Protein AF-A0A921RMW2-F1 (afdb_monomer)

Radius of gyration: 21.27 Å; Cα contacts (8 Å, |Δi|>4): 171; chains: 1; bounding box: 62×27×81 Å

Organism: Sorghum bicolor (NCBI:txid4558)

Structure (mmCIF, N/CA/C/O backbone):
data_AF-A0A921RMW2-F1
#
_entry.id   AF-A0A921RMW2-F1
#
loop_
_atom_site.group_PDB
_atom_site.id
_atom_site.type_symbol
_atom_site.label_atom_id
_atom_site.label_alt_id
_atom_site.label_comp_id
_atom_site.label_asym_id
_atom_site.label_entity_id
_atom_site.label_seq_id
_atom_site.pdbx_PDB_ins_code
_atom_site.Cartn_x
_atom_site.Cartn_y
_atom_site.Cartn_z
_atom_site.occupancy
_atom_site.B_iso_or_equiv
_atom_site.auth_seq_id
_atom_site.auth_comp_id
_atom_site.auth_asym_id
_atom_site.auth_atom_id
_atom_site.pdbx_PDB_model_num
ATOM 1 N N . MET A 1 1 ? 20.177 5.643 -51.109 1.00 47.56 1 MET A N 1
ATOM 2 C CA . MET A 1 1 ? 20.238 4.367 -50.363 1.00 47.56 1 MET A CA 1
ATOM 3 C C . MET A 1 1 ? 20.282 4.726 -48.881 1.00 47.56 1 MET A C 1
ATOM 5 O O . MET A 1 1 ? 21.332 5.117 -48.392 1.00 47.56 1 MET A O 1
ATOM 9 N N . PHE A 1 2 ? 19.130 4.760 -48.209 1.00 43.88 2 PHE A N 1
ATOM 10 C CA . PHE A 1 2 ? 19.040 5.148 -46.797 1.00 43.88 2 PHE A CA 1
ATOM 11 C C . PHE A 1 2 ? 19.211 3.893 -45.937 1.00 43.88 2 PHE A C 1
ATOM 13 O O . PHE A 1 2 ? 18.476 2.925 -46.115 1.00 43.88 2 PHE A O 1
ATOM 20 N N . ARG A 1 3 ? 20.224 3.872 -45.062 1.00 36.22 3 ARG A N 1
ATOM 21 C CA . ARG A 1 3 ? 20.433 2.781 -44.100 1.00 36.22 3 ARG A CA 1
ATOM 22 C C . ARG A 1 3 ? 19.372 2.913 -43.013 1.00 36.22 3 ARG A C 1
ATOM 24 O O . ARG A 1 3 ? 19.399 3.875 -42.253 1.00 36.22 3 ARG A O 1
ATOM 31 N N . SER A 1 4 ? 18.457 1.952 -42.958 1.00 40.62 4 SER A N 1
ATOM 32 C CA . SER A 1 4 ? 17.549 1.774 -41.830 1.00 40.62 4 SER A CA 1
ATOM 33 C C . SER A 1 4 ? 18.372 1.502 -40.576 1.00 40.62 4 SER A C 1
ATOM 35 O O . SER A 1 4 ? 19.001 0.452 -40.443 1.00 40.62 4 SER A O 1
ATOM 37 N N . ILE A 1 5 ? 18.400 2.481 -39.678 1.00 46.62 5 ILE A N 1
ATOM 38 C CA . ILE A 1 5 ? 18.863 2.305 -38.308 1.00 46.62 5 ILE A CA 1
ATOM 39 C C . ILE A 1 5 ? 17.733 1.573 -37.590 1.00 46.62 5 ILE A C 1
ATOM 41 O O . ILE A 1 5 ? 16.671 2.136 -37.343 1.00 46.62 5 ILE A O 1
ATOM 45 N N . VAL A 1 6 ? 17.943 0.287 -37.333 1.00 52.75 6 VAL A N 1
ATOM 46 C CA . VAL A 1 6 ? 17.120 -0.482 -36.401 1.00 52.75 6 VAL A CA 1
ATOM 47 C C . VAL A 1 6 ? 17.470 0.020 -34.997 1.00 52.75 6 VAL A C 1
ATOM 49 O O . VAL A 1 6 ? 18.651 -0.036 -34.639 1.00 52.75 6 VAL A O 1
ATOM 52 N N . PRO A 1 7 ? 16.518 0.532 -34.199 1.00 43.47 7 PRO A N 1
ATOM 53 C CA . PRO A 1 7 ? 16.785 0.784 -32.795 1.00 43.47 7 PRO A CA 1
ATOM 54 C C . PRO A 1 7 ? 17.009 -0.572 -32.117 1.00 43.47 7 PRO A C 1
ATOM 56 O O . PRO A 1 7 ? 16.185 -1.482 -32.211 1.00 43.47 7 PRO A O 1
ATOM 59 N N . SER A 1 8 ? 18.171 -0.726 -31.486 1.00 41.56 8 SER A N 1
ATOM 60 C CA . SER A 1 8 ? 18.485 -1.885 -30.659 1.00 41.56 8 SER A CA 1
ATOM 61 C C . SER A 1 8 ? 17.641 -1.788 -29.389 1.00 41.56 8 SER A C 1
ATOM 63 O O . SER A 1 8 ? 18.023 -1.113 -28.436 1.00 41.56 8 SER A O 1
ATOM 65 N N . ALA A 1 9 ? 16.467 -2.419 -29.411 1.00 47.19 9 ALA A N 1
ATOM 66 C CA . ALA A 1 9 ? 15.573 -2.552 -28.268 1.00 47.19 9 ALA A CA 1
ATOM 67 C C . ALA A 1 9 ? 16.198 -3.510 -27.245 1.00 47.19 9 ALA A C 1
ATOM 69 O O . ALA A 1 9 ? 15.974 -4.718 -27.260 1.00 47.19 9 ALA A O 1
ATOM 70 N N . SER A 1 10 ? 17.038 -2.967 -26.375 1.00 48.91 10 SER A N 1
ATOM 71 C CA . SER A 1 10 ? 17.530 -3.670 -25.187 1.00 48.91 10 SER A CA 1
ATOM 72 C C . SER A 1 10 ? 17.472 -2.795 -23.931 1.00 48.91 10 SER A C 1
ATOM 74 O O . SER A 1 10 ? 18.108 -3.113 -22.933 1.00 48.91 10 SER A O 1
ATOM 76 N N . GLY A 1 11 ? 16.684 -1.710 -23.955 1.00 47.97 11 GLY A N 1
ATOM 77 C CA . GLY A 1 11 ? 16.519 -0.800 -22.815 1.00 47.97 11 GLY A CA 1
ATOM 78 C C . GLY A 1 11 ? 15.095 -0.303 -22.543 1.00 47.97 11 GLY A C 1
ATOM 79 O O . GLY A 1 11 ? 14.913 0.420 -21.570 1.00 47.97 11 GLY A O 1
ATOM 80 N N . ASP A 1 12 ? 14.105 -0.676 -23.359 1.00 51.34 12 ASP A N 1
ATOM 81 C CA . ASP A 1 12 ? 12.728 -0.156 -23.284 1.00 51.34 12 ASP A CA 1
ATOM 82 C C . ASP A 1 12 ? 11.805 -0.941 -22.334 1.00 51.34 12 ASP A C 1
ATOM 84 O O . ASP A 1 12 ? 10.694 -0.506 -22.048 1.00 51.34 12 ASP A O 1
ATOM 88 N N . SER A 1 13 ? 12.226 -2.110 -21.840 1.00 54.06 13 SER A N 1
ATOM 89 C CA . SER A 1 13 ? 11.330 -2.998 -21.083 1.00 54.06 13 SER A CA 1
ATOM 90 C C . SER A 1 13 ? 11.076 -2.534 -19.647 1.00 54.06 13 SER A C 1
ATOM 92 O O . SER A 1 13 ? 9.983 -2.739 -19.129 1.00 54.06 13 SER A O 1
ATOM 94 N N . GLU A 1 14 ? 12.070 -1.949 -18.979 1.00 53.69 14 GLU A N 1
ATOM 95 C CA . GLU A 1 14 ? 12.023 -1.702 -17.528 1.00 53.69 14 GLU A CA 1
ATOM 96 C C . GLU A 1 14 ? 11.267 -0.406 -17.180 1.00 53.69 14 GLU A C 1
ATOM 98 O O . GLU A 1 14 ? 10.484 -0.373 -16.234 1.00 53.69 14 GLU A O 1
ATOM 103 N N . THR A 1 15 ? 11.411 0.651 -17.985 1.00 54.56 15 THR A N 1
ATOM 104 C CA . THR A 1 15 ? 10.621 1.889 -17.845 1.00 54.56 15 THR A CA 1
ATOM 105 C C . THR A 1 15 ? 9.180 1.697 -18.314 1.00 54.56 15 THR A C 1
ATOM 107 O O . THR A 1 15 ? 8.247 2.170 -17.659 1.00 54.56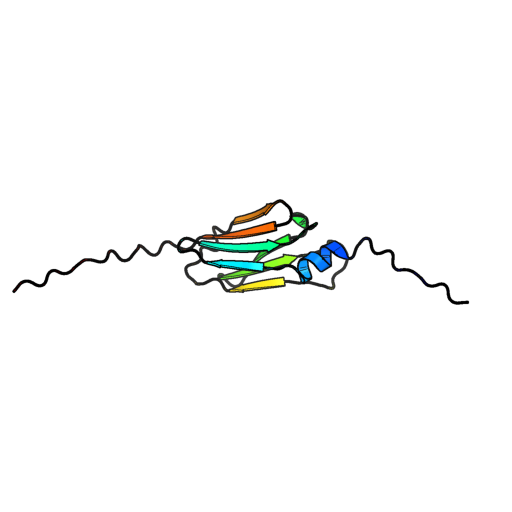 15 THR A O 1
ATOM 110 N N . ALA A 1 16 ? 8.970 0.926 -19.388 1.00 59.25 16 ALA A N 1
ATOM 111 C CA . ALA A 1 16 ? 7.632 0.531 -19.819 1.00 59.25 16 ALA A CA 1
ATOM 112 C C . ALA A 1 16 ? 6.917 -0.333 -18.771 1.00 59.25 16 ALA A C 1
ATOM 114 O O . ALA A 1 16 ? 5.694 -0.232 -18.654 1.00 59.25 16 ALA A O 1
ATOM 115 N N . ALA A 1 17 ? 7.653 -1.138 -17.992 1.00 61.06 17 ALA A N 1
ATOM 116 C CA . ALA A 1 17 ? 7.080 -1.934 -16.909 1.00 61.06 17 ALA A CA 1
ATOM 117 C C . ALA A 1 17 ? 6.447 -1.052 -15.824 1.00 61.06 17 ALA A C 1
ATOM 119 O O . ALA A 1 17 ? 5.379 -1.395 -15.331 1.00 61.06 17 ALA A O 1
ATOM 120 N N . PHE A 1 18 ? 7.035 0.109 -15.503 1.00 66.69 18 PHE A N 1
ATOM 121 C CA . PHE A 1 18 ? 6.455 1.038 -14.525 1.00 66.69 18 PHE A CA 1
ATOM 122 C C . PHE A 1 18 ? 5.272 1.838 -15.087 1.00 66.69 18 PHE A C 1
ATOM 124 O O . PHE A 1 18 ? 4.244 1.984 -14.424 1.00 66.69 18 PHE A O 1
ATOM 131 N N . ALA A 1 19 ? 5.378 2.313 -16.332 1.00 64.50 19 ALA A N 1
ATOM 132 C CA . ALA A 1 19 ? 4.293 3.035 -17.002 1.00 64.50 19 ALA A CA 1
ATOM 133 C C . ALA A 1 19 ? 3.041 2.153 -17.194 1.00 64.50 19 ALA A C 1
ATOM 135 O O . ALA A 1 19 ? 1.912 2.602 -16.993 1.00 64.50 19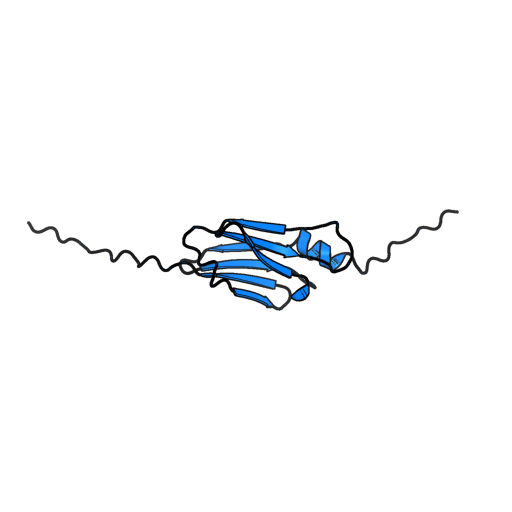 ALA A O 1
ATOM 136 N N . ASN A 1 20 ? 3.239 0.867 -17.501 1.00 65.50 20 ASN A N 1
ATOM 137 C CA . ASN A 1 20 ? 2.167 -0.123 -17.640 1.00 65.50 20 ASN A CA 1
ATOM 138 C C . ASN A 1 20 ? 1.894 -0.914 -16.353 1.00 65.50 20 ASN A C 1
ATOM 140 O O . ASN A 1 20 ? 1.103 -1.860 -16.384 1.00 65.50 20 ASN A O 1
ATOM 144 N N . ALA A 1 21 ? 2.520 -0.540 -15.232 1.00 73.19 21 ALA A N 1
ATOM 145 C CA . ALA A 1 21 ? 2.370 -1.249 -13.971 1.00 73.19 21 ALA A CA 1
ATOM 146 C C . ALA A 1 21 ? 0.900 -1.280 -13.570 1.00 73.19 21 ALA A C 1
ATOM 148 O O . ALA A 1 21 ? 0.282 -0.233 -13.324 1.00 73.19 21 ALA A O 1
ATOM 149 N N . ARG A 1 22 ? 0.322 -2.475 -13.488 1.00 79.50 22 ARG A N 1
ATOM 150 C CA . ARG A 1 22 ? -0.997 -2.632 -12.882 1.00 79.50 22 ARG A CA 1
ATOM 151 C C . ARG A 1 22 ? -0.813 -2.528 -11.384 1.00 79.50 22 ARG A C 1
ATOM 153 O O . ARG A 1 22 ? 0.014 -3.240 -10.828 1.00 79.50 22 ARG A O 1
ATOM 160 N N . ILE A 1 23 ? -1.521 -1.579 -10.774 1.00 85.88 23 ILE A N 1
ATOM 161 C CA . ILE A 1 23 ? -1.558 -1.450 -9.323 1.00 85.88 23 ILE A CA 1
ATOM 162 C C . ILE A 1 23 ? -2.944 -1.852 -8.856 1.00 85.88 23 ILE A C 1
ATOM 164 O O . ILE A 1 23 ? -3.930 -1.196 -9.189 1.00 85.88 23 ILE A O 1
ATOM 168 N N . ASP A 1 24 ? -2.986 -2.913 -8.070 1.00 89.62 24 ASP A N 1
ATOM 169 C CA . ASP A 1 24 ? -4.165 -3.386 -7.376 1.00 89.62 24 ASP A CA 1
ATOM 170 C C . ASP A 1 24 ? -4.154 -2.834 -5.955 1.00 89.62 24 ASP A C 1
ATOM 172 O O . ASP A 1 24 ? -3.238 -3.088 -5.166 1.00 89.62 24 ASP A O 1
ATOM 176 N N . TRP A 1 25 ? -5.192 -2.076 -5.621 1.00 90.00 25 TRP A N 1
ATOM 177 C CA . TRP A 1 25 ? -5.428 -1.623 -4.261 1.00 90.00 25 TRP A CA 1
ATOM 178 C C . TRP A 1 25 ? -6.459 -2.530 -3.598 1.00 90.00 25 TRP A C 1
ATOM 180 O O . TRP A 1 25 ? -7.611 -2.611 -4.025 1.00 90.00 25 TRP A O 1
ATOM 190 N N . LYS A 1 26 ? -6.036 -3.217 -2.538 1.00 89.44 26 LYS A N 1
ATOM 191 C CA . LYS A 1 26 ? -6.900 -4.039 -1.703 1.00 89.44 26 LYS A CA 1
ATOM 192 C C . LYS A 1 26 ? -7.011 -3.431 -0.317 1.00 89.44 26 LYS A C 1
ATOM 194 O O . LYS A 1 26 ? -6.038 -3.359 0.431 1.00 89.44 26 LYS A O 1
ATOM 199 N N . GLU A 1 27 ? -8.223 -3.051 0.041 1.00 85.50 27 GLU A N 1
ATOM 200 C CA . GLU A 1 27 ? -8.544 -2.641 1.395 1.00 85.50 27 GLU A CA 1
ATOM 201 C C . GLU A 1 27 ? -8.899 -3.866 2.253 1.00 85.50 27 GLU A C 1
ATOM 203 O O . GLU A 1 27 ? -9.709 -4.708 1.859 1.00 85.50 27 GLU A O 1
ATOM 208 N N . THR A 1 28 ? -8.292 -3.978 3.432 1.00 85.88 28 THR A N 1
ATOM 209 C CA . THR A 1 28 ? -8.704 -4.907 4.489 1.00 85.88 28 THR A CA 1
ATOM 210 C C . THR A 1 28 ? -9.165 -4.115 5.722 1.00 85.88 28 THR A C 1
ATOM 212 O O . THR A 1 28 ? -8.946 -2.900 5.799 1.00 85.88 28 THR A O 1
ATOM 215 N N . PRO A 1 29 ? -9.824 -4.763 6.700 1.00 82.50 29 PRO A N 1
ATOM 216 C CA . PRO A 1 29 ? -10.197 -4.109 7.957 1.00 82.50 29 PRO A CA 1
ATOM 217 C C . PRO A 1 29 ? -8.980 -3.631 8.759 1.00 82.50 29 PRO A C 1
ATOM 219 O O . PRO A 1 29 ? -9.074 -2.662 9.499 1.00 82.50 29 PRO A O 1
ATOM 222 N N . GLU A 1 30 ? -7.841 -4.303 8.589 1.00 84.06 30 GLU A N 1
ATOM 223 C CA . GLU A 1 30 ? -6.627 -4.090 9.381 1.00 84.06 30 GLU A CA 1
ATOM 224 C C . GLU A 1 30 ? -5.574 -3.254 8.638 1.00 84.06 30 GLU A C 1
ATOM 226 O O . GLU A 1 30 ? -4.720 -2.641 9.271 1.00 84.06 30 GLU A O 1
ATOM 231 N N . ALA A 1 31 ? -5.595 -3.217 7.299 1.00 89.19 31 ALA A N 1
ATOM 232 C CA . ALA A 1 31 ? -4.580 -2.544 6.489 1.00 89.19 31 ALA A CA 1
ATOM 233 C C . ALA A 1 31 ? -5.052 -2.242 5.055 1.00 89.19 31 ALA A C 1
ATOM 235 O O . ALA A 1 31 ? -5.974 -2.858 4.526 1.00 89.19 31 ALA A O 1
ATOM 236 N N . HIS A 1 32 ? -4.358 -1.338 4.375 1.00 89.38 32 HIS A N 1
ATOM 237 C CA . HIS A 1 32 ? -4.410 -1.194 2.923 1.00 89.38 32 HIS A CA 1
ATOM 238 C C . HIS A 1 32 ? -3.205 -1.895 2.309 1.00 89.38 32 HIS A C 1
ATOM 240 O O . HIS A 1 32 ? -2.069 -1.636 2.697 1.00 89.38 32 HIS A O 1
ATOM 246 N N . VAL A 1 33 ? -3.444 -2.772 1.342 1.00 91.69 33 VAL A N 1
ATOM 247 C CA . VAL A 1 33 ? -2.399 -3.509 0.634 1.00 91.69 33 VAL A CA 1
ATOM 248 C C . VAL A 1 33 ? -2.432 -3.098 -0.831 1.00 91.69 33 VAL A C 1
ATOM 250 O O . VAL A 1 33 ? -3.400 -3.368 -1.537 1.00 91.69 33 VAL A O 1
ATOM 253 N N . PHE A 1 34 ? -1.366 -2.459 -1.289 1.00 91.25 34 PHE A N 1
ATOM 254 C CA . PHE A 1 34 ? -1.143 -2.099 -2.683 1.00 91.25 34 PHE A CA 1
ATOM 255 C C . PHE A 1 34 ? -0.182 -3.109 -3.295 1.00 91.25 34 PHE A C 1
ATOM 257 O O . PHE A 1 34 ? 0.874 -3.384 -2.724 1.00 91.25 34 PHE A O 1
ATOM 264 N N . LYS A 1 35 ? -0.536 -3.665 -4.447 1.00 91.19 35 LYS A N 1
ATOM 265 C CA . LYS A 1 35 ? 0.324 -4.570 -5.210 1.00 91.19 35 LYS A CA 1
ATOM 266 C C . LYS A 1 35 ? 0.551 -3.993 -6.589 1.00 91.19 35 LYS A C 1
ATOM 268 O O . LYS A 1 35 ? -0.421 -3.681 -7.257 1.00 91.19 35 LYS A O 1
ATOM 273 N N . ALA A 1 36 ? 1.803 -3.849 -6.997 1.00 87.94 36 ALA A N 1
ATOM 274 C CA . ALA A 1 36 ? 2.166 -3.386 -8.324 1.00 87.94 36 ALA A CA 1
ATOM 275 C C . ALA A 1 36 ? 3.016 -4.436 -9.041 1.00 87.94 36 ALA A C 1
ATOM 277 O O . ALA A 1 36 ? 4.082 -4.809 -8.546 1.00 87.94 36 ALA A O 1
ATOM 278 N N . ASP A 1 37 ? 2.561 -4.889 -10.205 1.00 87.19 37 ASP A N 1
ATOM 279 C CA . ASP A 1 37 ? 3.323 -5.799 -11.061 1.00 87.19 37 ASP A CA 1
ATOM 280 C C . ASP A 1 37 ? 4.382 -5.015 -11.843 1.00 87.19 37 ASP A C 1
ATOM 282 O O . ASP A 1 37 ? 4.072 -4.217 -12.729 1.00 87.19 37 ASP A O 1
ATOM 286 N N . LEU A 1 38 ? 5.644 -5.240 -11.486 1.00 84.25 38 LEU A N 1
ATOM 287 C CA . LEU A 1 38 ? 6.831 -4.527 -11.954 1.00 84.25 38 LEU A CA 1
ATOM 288 C C . LEU A 1 38 ? 7.944 -5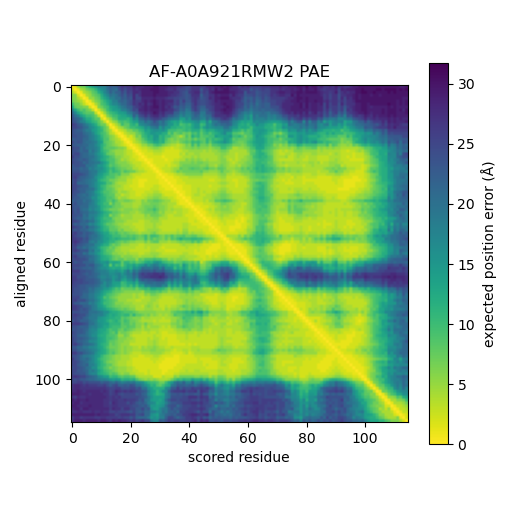.523 -12.346 1.00 84.25 38 LEU A C 1
ATOM 290 O O . LEU A 1 38 ? 9.007 -5.568 -11.713 1.00 84.25 38 LEU A O 1
ATOM 294 N N . PRO A 1 39 ? 7.723 -6.365 -13.373 1.00 83.06 39 PRO A N 1
ATOM 295 C CA . PRO A 1 39 ? 8.703 -7.361 -13.787 1.00 83.06 39 PRO A CA 1
ATOM 296 C C . PRO A 1 39 ? 9.986 -6.693 -14.297 1.00 83.06 39 PRO A C 1
ATOM 298 O O . PRO A 1 39 ? 9.946 -5.776 -15.112 1.00 83.06 39 PRO A O 1
ATOM 301 N N . GLY A 1 40 ? 11.136 -7.177 -13.824 1.00 79.19 40 GLY A N 1
ATOM 302 C CA . GLY A 1 40 ? 12.452 -6.671 -14.227 1.00 79.19 40 GLY A CA 1
ATOM 303 C C . GLY A 1 40 ? 12.911 -5.403 -13.502 1.00 79.19 40 GLY A C 1
ATOM 304 O O . GLY A 1 40 ? 14.076 -5.046 -13.626 1.00 79.19 40 GLY A O 1
ATOM 305 N N . VAL A 1 41 ? 12.055 -4.768 -12.696 1.00 81.56 41 VAL A N 1
ATOM 306 C CA . VAL A 1 41 ? 12.425 -3.580 -11.916 1.00 81.56 41 VAL A CA 1
ATOM 307 C C . VAL A 1 41 ? 13.180 -3.996 -10.655 1.00 81.56 41 VAL A C 1
ATOM 309 O O . VAL A 1 41 ? 12.797 -4.947 -9.968 1.00 81.56 41 VAL A O 1
ATOM 312 N N . LYS A 1 42 ? 14.258 -3.283 -10.324 1.00 82.00 42 LYS A N 1
ATOM 313 C CA . LYS A 1 42 ? 15.008 -3.495 -9.079 1.00 82.00 42 LYS A CA 1
ATOM 314 C C . LYS A 1 42 ? 14.493 -2.595 -7.968 1.00 82.00 42 LYS A C 1
ATOM 316 O O . LYS A 1 42 ? 14.018 -1.493 -8.210 1.00 82.00 42 LYS A O 1
ATOM 321 N N . LYS A 1 43 ? 14.677 -3.027 -6.718 1.00 83.06 43 LYS A N 1
ATOM 322 C CA . LYS A 1 43 ? 14.296 -2.242 -5.530 1.00 83.06 43 LYS A CA 1
ATOM 323 C C . LYS A 1 43 ? 14.953 -0.860 -5.494 1.00 83.06 43 LYS A C 1
ATOM 325 O O . LYS A 1 43 ? 14.367 0.065 -4.958 1.00 83.06 43 LYS A O 1
ATOM 330 N N . GLU A 1 44 ? 16.152 -0.722 -6.061 1.00 83.69 44 GLU A N 1
ATOM 331 C CA . GLU A 1 44 ? 16.874 0.555 -6.135 1.00 83.69 44 GLU A CA 1
ATOM 332 C C . GLU A 1 44 ? 16.262 1.540 -7.143 1.00 83.69 44 GLU A C 1
ATOM 334 O O . GLU A 1 44 ? 16.524 2.737 -7.067 1.00 83.69 44 GLU A O 1
ATOM 339 N N . GLU A 1 45 ? 15.453 1.044 -8.079 1.00 79.88 45 GLU A N 1
ATOM 340 C CA . GLU A 1 45 ? 14.778 1.839 -9.111 1.00 79.88 45 GLU A CA 1
ATOM 341 C C . GLU A 1 45 ? 13.341 2.201 -8.714 1.00 79.88 45 GLU A C 1
ATOM 343 O O . GLU A 1 45 ? 12.659 2.920 -9.443 1.00 79.88 45 GLU A O 1
ATOM 348 N N . VAL A 1 46 ? 12.882 1.735 -7.547 1.00 82.31 46 VAL A N 1
ATOM 349 C CA . VAL A 1 46 ? 11.568 2.052 -6.984 1.00 82.31 46 VAL A CA 1
ATOM 350 C C . VAL A 1 46 ? 11.734 2.914 -5.748 1.00 82.31 46 VAL A C 1
ATOM 352 O O . VAL A 1 46 ? 12.479 2.584 -4.827 1.00 82.31 46 VAL A O 1
ATOM 355 N N . LYS A 1 47 ? 10.973 4.000 -5.695 1.00 85.62 47 LYS A N 1
ATOM 356 C CA . LYS A 1 47 ? 10.885 4.881 -4.541 1.00 85.62 47 LYS A CA 1
ATOM 357 C C . LYS A 1 47 ? 9.446 4.911 -4.042 1.00 85.62 47 LYS A C 1
ATOM 359 O O . LYS A 1 47 ? 8.525 5.150 -4.819 1.00 85.62 47 LYS A O 1
ATOM 364 N N . VAL A 1 48 ? 9.262 4.640 -2.754 1.00 87.62 48 VAL A N 1
ATOM 365 C CA . VAL A 1 48 ? 7.961 4.700 -2.082 1.00 87.62 48 VAL A CA 1
ATOM 366 C C . VAL A 1 48 ? 8.060 5.759 -0.998 1.00 87.62 48 VAL A C 1
ATOM 368 O O . VAL A 1 48 ? 8.924 5.669 -0.127 1.00 87.62 48 VAL A O 1
ATOM 371 N N . GLU A 1 49 ? 7.206 6.768 -1.079 1.00 88.75 49 GLU A N 1
ATOM 372 C CA . GLU A 1 49 ? 7.187 7.916 -0.174 1.00 88.75 49 GLU A CA 1
ATOM 373 C C . GLU A 1 49 ? 5.758 8.211 0.266 1.00 88.75 49 GLU A C 1
ATOM 375 O O . GLU A 1 49 ? 4.798 7.806 -0.388 1.00 88.75 49 GLU A O 1
ATOM 380 N N . VAL A 1 50 ? 5.621 8.918 1.384 1.00 88.19 50 VAL A N 1
ATOM 381 C CA . VAL A 1 50 ? 4.346 9.491 1.806 1.00 88.19 50 VAL A CA 1
ATOM 382 C C . VAL A 1 50 ? 4.491 11.006 1.779 1.00 88.19 50 VAL A C 1
ATOM 384 O O . VAL A 1 50 ? 5.309 11.564 2.508 1.00 88.19 50 VAL A O 1
ATOM 387 N N . GLU A 1 51 ? 3.710 11.656 0.925 1.00 87.12 51 GLU A N 1
ATOM 388 C CA . GLU A 1 51 ? 3.593 13.110 0.832 1.00 87.12 51 GLU A CA 1
ATOM 389 C C . GLU A 1 51 ? 2.309 13.582 1.532 1.00 87.12 51 GLU A C 1
ATOM 391 O O . GLU A 1 51 ? 1.395 12.794 1.776 1.00 87.12 51 GLU A O 1
ATOM 396 N N . ASP A 1 52 ? 2.261 14.862 1.915 1.00 83.62 52 ASP A N 1
ATOM 397 C CA . ASP A 1 52 ? 1.084 15.509 2.524 1.00 83.62 52 ASP A CA 1
ATOM 398 C C . ASP A 1 52 ? 0.501 14.784 3.761 1.00 83.62 52 ASP A C 1
ATOM 400 O O . ASP A 1 52 ? -0.656 14.962 4.125 1.00 83.62 52 ASP A O 1
ATOM 404 N N . GLY A 1 53 ? 1.300 13.946 4.429 1.00 80.31 53 GLY A N 1
ATOM 405 C CA . GLY A 1 53 ? 0.910 13.168 5.611 1.00 80.31 53 GLY A CA 1
ATOM 406 C C . GLY A 1 53 ? 0.087 1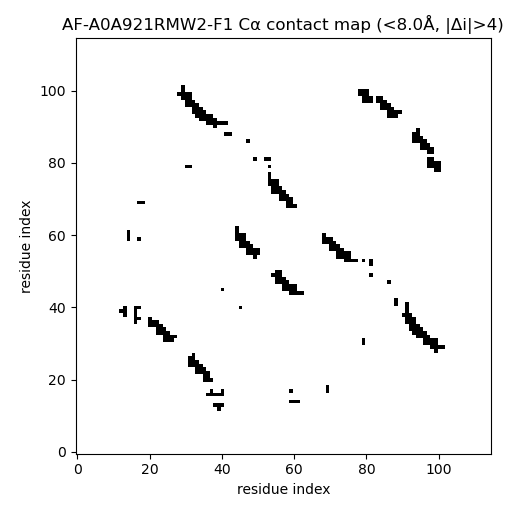1.906 5.320 1.00 80.31 53 GLY A C 1
ATOM 407 O O . GLY A 1 53 ? 0.189 10.940 6.079 1.00 80.31 53 GLY A O 1
ATOM 408 N N . ASN A 1 54 ? -0.668 11.867 4.217 1.00 86.25 54 ASN A N 1
ATOM 409 C CA . ASN A 1 54 ? -1.570 10.760 3.877 1.00 86.25 54 ASN A CA 1
ATOM 410 C C . ASN A 1 54 ? -1.568 10.349 2.392 1.00 86.25 54 ASN A C 1
ATOM 412 O O . ASN A 1 54 ? -2.400 9.539 1.986 1.00 86.25 54 ASN A O 1
ATOM 416 N N . VAL A 1 55 ? -0.670 10.863 1.555 1.00 89.38 55 VAL A N 1
ATOM 417 C CA . VAL A 1 55 ? -0.614 10.506 0.130 1.00 89.38 55 VAL A CA 1
ATOM 418 C C . VAL A 1 55 ? 0.548 9.553 -0.112 1.00 89.38 55 VAL A C 1
ATOM 420 O O . VAL A 1 55 ? 1.705 9.947 -0.057 1.00 89.38 55 VAL A O 1
ATOM 423 N N . LEU A 1 56 ? 0.254 8.289 -0.412 1.00 89.25 56 LEU A N 1
ATOM 424 C CA . LEU A 1 56 ? 1.270 7.315 -0.800 1.00 89.25 56 LEU A CA 1
ATOM 425 C C . LEU A 1 56 ? 1.687 7.555 -2.253 1.00 89.25 56 LEU A C 1
ATOM 427 O O . LEU A 1 56 ? 0.862 7.470 -3.165 1.00 89.25 56 LEU A O 1
ATOM 431 N N . VAL A 1 57 ? 2.972 7.799 -2.473 1.00 89.00 57 VAL A N 1
ATOM 432 C CA . VAL A 1 57 ? 3.560 8.068 -3.784 1.00 89.00 57 VAL A CA 1
ATOM 433 C C . VAL A 1 57 ? 4.543 6.961 -4.132 1.00 89.00 57 VAL A C 1
ATOM 435 O O . VAL A 1 57 ? 5.536 6.734 -3.442 1.00 89.00 57 VAL A O 1
ATOM 438 N N . ILE A 1 58 ? 4.257 6.258 -5.223 1.00 87.19 58 ILE A N 1
ATOM 439 C CA . ILE A 1 58 ? 5.096 5.190 -5.762 1.00 87.19 58 ILE A CA 1
ATOM 440 C C . ILE A 1 58 ? 5.699 5.699 -7.070 1.00 87.19 58 ILE A C 1
ATOM 442 O O . ILE A 1 58 ? 4.983 5.911 -8.049 1.00 87.19 58 ILE A O 1
ATOM 446 N N . SER A 1 59 ? 7.015 5.891 -7.078 1.00 81.75 59 SER A N 1
ATOM 447 C CA . SER A 1 59 ? 7.777 6.402 -8.218 1.00 81.75 59 SER A CA 1
ATOM 448 C C . SER A 1 59 ? 8.758 5.353 -8.731 1.00 81.75 59 SER A C 1
ATOM 450 O O . SER A 1 59 ? 9.518 4.780 -7.952 1.00 81.75 59 SER A O 1
ATOM 452 N N . GLY A 1 60 ? 8.788 5.140 -10.044 1.00 75.62 60 GLY A N 1
ATOM 453 C CA . GLY A 1 60 ? 9.849 4.390 -10.718 1.00 75.62 60 GLY A CA 1
ATOM 454 C C . GLY A 1 60 ? 10.855 5.356 -11.336 1.00 75.62 60 GLY A C 1
ATOM 455 O O . GLY A 1 60 ? 10.456 6.251 -12.080 1.00 75.62 60 GLY A O 1
ATOM 456 N N . GLN A 1 61 ? 12.147 5.213 -11.038 1.00 62.72 61 GLN A N 1
ATOM 457 C CA . GLN A 1 61 ? 13.194 6.066 -11.605 1.00 62.72 61 GLN A CA 1
ATOM 458 C C . GLN A 1 61 ? 14.343 5.230 -12.176 1.00 62.72 61 GLN A C 1
ATOM 460 O O . GLN A 1 61 ? 15.014 4.503 -11.448 1.00 62.72 61 GLN A O 1
ATOM 465 N N . ARG A 1 62 ? 14.643 5.425 -13.467 1.00 60.25 62 ARG A N 1
ATOM 466 C CA . ARG A 1 62 ? 15.882 4.932 -14.082 1.00 60.25 62 ARG A CA 1
ATOM 467 C C . ARG A 1 62 ? 17.028 5.901 -13.790 1.00 60.25 62 ARG A C 1
ATOM 469 O O . ARG A 1 62 ? 16.874 7.116 -13.893 1.00 60.25 62 ARG A O 1
ATOM 476 N N . SER A 1 63 ? 18.214 5.376 -13.494 1.00 52.50 63 SER A N 1
ATOM 477 C CA . SER A 1 63 ? 19.424 6.162 -13.184 1.00 52.50 63 SER A CA 1
ATOM 478 C C . SER A 1 63 ? 20.027 6.931 -14.383 1.00 52.50 63 SER A C 1
ATOM 480 O O . SER A 1 63 ? 21.096 7.526 -14.268 1.00 52.50 63 SER A O 1
ATOM 482 N N . ARG A 1 64 ? 19.379 6.957 -15.555 1.00 44.88 64 ARG A N 1
ATOM 483 C CA . ARG A 1 64 ? 19.940 7.604 -16.747 1.00 44.88 64 ARG A CA 1
ATOM 484 C C . ARG A 1 64 ? 18.876 8.397 -17.492 1.00 44.88 64 ARG A C 1
ATOM 486 O O . ARG A 1 64 ? 18.072 7.827 -18.212 1.00 44.88 64 ARG A O 1
ATOM 493 N N . GLU A 1 65 ? 18.959 9.706 -17.281 1.00 41.69 65 GLU A N 1
ATOM 494 C CA . GLU A 1 65 ? 18.282 10.779 -18.012 1.00 41.69 65 GLU A CA 1
ATOM 495 C C . GLU A 1 65 ? 16.796 10.977 -17.663 1.00 41.69 65 GLU A C 1
ATOM 497 O O . GLU A 1 65 ? 15.948 10.096 -17.754 1.00 41.69 65 GLU A O 1
ATOM 502 N N . LYS A 1 66 ? 16.530 12.184 -17.154 1.00 49.25 66 LYS A N 1
ATOM 503 C CA . LYS A 1 66 ? 15.219 12.718 -16.794 1.00 49.25 66 LYS A CA 1
ATOM 504 C C . LYS A 1 66 ? 14.347 12.753 -18.051 1.00 49.25 66 LYS A C 1
ATOM 506 O O . LYS A 1 66 ? 14.647 13.590 -18.885 1.00 49.25 66 LYS A O 1
ATOM 511 N N . GLU A 1 67 ? 13.278 11.963 -18.149 1.00 46.25 67 GLU A N 1
ATOM 512 C CA . GLU A 1 67 ? 12.059 12.436 -18.842 1.00 46.25 67 GLU A CA 1
ATOM 513 C C . GLU A 1 67 ? 10.778 11.601 -18.699 1.00 46.25 67 GLU A C 1
ATOM 515 O O . GLU A 1 67 ? 9.774 12.010 -19.248 1.00 46.25 67 GLU A O 1
ATOM 520 N N . ASP A 1 68 ? 10.710 10.535 -17.894 1.00 49.38 68 ASP A N 1
ATOM 521 C CA . ASP A 1 68 ? 9.426 9.836 -17.682 1.00 49.38 68 ASP A CA 1
ATOM 522 C C . ASP A 1 68 ? 9.239 9.441 -16.217 1.00 49.38 68 ASP A C 1
ATOM 524 O O . ASP A 1 68 ? 9.447 8.297 -15.810 1.00 49.38 68 ASP A O 1
ATOM 528 N N . LYS A 1 69 ? 8.858 10.416 -15.385 1.00 56.88 69 LYS A N 1
ATOM 529 C CA . LYS A 1 69 ? 8.390 10.127 -14.026 1.00 56.88 69 LYS A CA 1
ATOM 530 C C . LYS A 1 69 ? 6.952 9.635 -14.115 1.00 56.88 69 LYS A C 1
ATOM 532 O O . LYS A 1 69 ? 6.022 10.423 -14.213 1.00 56.88 69 LYS A O 1
ATOM 537 N N . ASN A 1 70 ? 6.784 8.319 -14.109 1.00 66.88 70 ASN A N 1
ATOM 538 C CA . ASN A 1 70 ? 5.483 7.708 -13.878 1.00 66.88 70 ASN A CA 1
ATOM 539 C C . ASN A 1 70 ? 5.305 7.546 -12.364 1.00 66.88 70 ASN A C 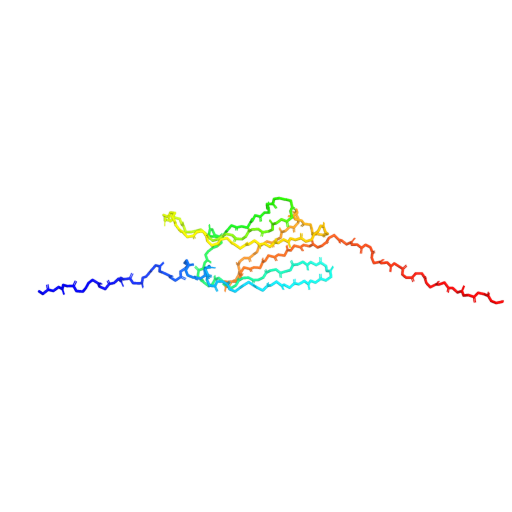1
ATOM 541 O O . ASN A 1 70 ? 5.591 6.483 -11.811 1.00 66.88 70 ASN A O 1
ATOM 545 N N . ASP A 1 71 ? 4.897 8.623 -11.687 1.00 75.69 71 ASP A N 1
ATOM 546 C CA . ASP A 1 71 ? 4.469 8.568 -10.289 1.00 75.69 71 ASP A CA 1
ATOM 547 C C . ASP A 1 71 ? 2.991 8.180 -10.182 1.00 75.69 71 ASP A C 1
ATOM 549 O O . ASP A 1 71 ? 2.114 8.764 -10.821 1.00 75.69 71 ASP A O 1
ATOM 553 N N . LYS A 1 72 ? 2.706 7.170 -9.356 1.00 82.94 72 LYS A N 1
ATOM 554 C CA . LYS A 1 72 ? 1.339 6.802 -8.979 1.00 82.94 72 LYS A CA 1
ATOM 555 C C . LYS A 1 72 ? 1.082 7.253 -7.552 1.00 82.94 72 LYS A C 1
ATOM 557 O O . LYS A 1 72 ? 1.841 6.910 -6.647 1.00 82.94 72 LYS A O 1
ATOM 562 N N . ARG A 1 73 ? 0.010 8.021 -7.367 1.00 87.50 73 ARG A N 1
ATOM 563 C CA . ARG A 1 73 ? -0.366 8.620 -6.085 1.00 87.50 73 ARG A CA 1
ATOM 564 C C . ARG A 1 73 ? -1.670 8.015 -5.597 1.00 87.50 73 ARG A C 1
ATOM 566 O O . ARG A 1 73 ? -2.637 7.945 -6.353 1.00 87.50 73 ARG A O 1
ATOM 573 N N . PHE A 1 74 ? -1.693 7.613 -4.335 1.00 87.00 74 PHE A N 1
ATOM 574 C CA . PHE A 1 74 ? -2.855 7.032 -3.678 1.00 87.00 74 PHE A CA 1
ATOM 575 C C . PHE A 1 74 ? -3.147 7.819 -2.408 1.00 87.00 74 PHE A C 1
ATOM 577 O O . PHE A 1 74 ? -2.320 7.875 -1.502 1.00 87.00 74 PHE A O 1
ATOM 584 N N . ALA A 1 75 ? -4.328 8.429 -2.344 1.00 88.81 75 ALA A N 1
ATOM 585 C CA . ALA A 1 75 ? -4.795 9.071 -1.127 1.00 88.81 75 ALA A CA 1
ATOM 586 C C . ALA A 1 75 ? -5.189 7.989 -0.118 1.00 88.81 75 ALA A C 1
ATOM 588 O O . ALA A 1 75 ? -6.089 7.186 -0.373 1.00 88.81 75 ALA A O 1
ATOM 589 N N . LEU A 1 76 ? -4.495 7.960 1.013 1.00 86.19 76 LEU A N 1
ATOM 590 C CA . LEU A 1 76 ? -4.831 7.099 2.130 1.00 86.19 76 LEU A CA 1
ATOM 591 C C . LEU A 1 76 ? -5.845 7.815 3.030 1.00 86.19 76 LEU A C 1
ATOM 593 O O . LEU A 1 76 ? -5.779 9.039 3.193 1.00 86.19 76 LEU A O 1
ATOM 597 N N . PRO A 1 77 ? -6.784 7.069 3.625 1.00 83.69 77 PRO A N 1
ATOM 598 C CA . PRO A 1 77 ? -7.684 7.624 4.625 1.00 83.69 77 PRO A CA 1
ATOM 599 C C . PRO A 1 77 ? -6.924 8.001 5.907 1.00 83.69 77 PRO A C 1
ATOM 601 O O . PRO A 1 77 ? -5.846 7.476 6.180 1.00 83.69 77 PRO A O 1
ATOM 604 N N . GLU A 1 78 ? -7.501 8.890 6.720 1.00 80.44 78 GLU A N 1
ATOM 605 C CA . GLU A 1 78 ? -6.870 9.391 7.958 1.00 80.44 78 GLU A CA 1
ATOM 606 C C . GLU A 1 78 ? -6.592 8.295 8.995 1.00 80.44 78 GLU A C 1
ATOM 608 O O . GLU A 1 78 ? -5.705 8.432 9.832 1.00 80.44 78 GLU A O 1
ATOM 613 N N . ASN A 1 79 ? -7.314 7.176 8.929 1.00 81.81 79 ASN A N 1
ATOM 614 C CA . ASN A 1 79 ? -7.059 6.018 9.775 1.00 81.81 79 ASN A CA 1
ATOM 615 C C . ASN A 1 79 ? -5.871 5.170 9.290 1.00 81.81 79 ASN A C 1
ATOM 617 O O . ASN A 1 79 ? -5.640 4.106 9.849 1.00 81.81 79 ASN A O 1
ATOM 621 N N . ALA A 1 80 ? -5.123 5.564 8.260 1.00 85.75 80 ALA A N 1
ATOM 622 C CA . ALA A 1 80 ? -3.936 4.845 7.814 1.00 85.75 80 ALA A CA 1
ATOM 623 C C . ALA A 1 80 ? -2.685 5.289 8.592 1.00 85.75 80 ALA A C 1
ATOM 625 O O . ALA A 1 80 ? -2.345 6.468 8.636 1.00 85.75 80 ALA A O 1
ATOM 626 N N . LYS A 1 81 ? -1.944 4.333 9.157 1.00 87.00 81 LYS A N 1
ATOM 627 C CA . LYS A 1 81 ? -0.666 4.581 9.830 1.00 87.00 81 LYS A CA 1
ATOM 628 C C . LYS A 1 81 ? 0.472 4.643 8.816 1.00 87.00 81 LYS A C 1
ATOM 630 O O . LYS A 1 81 ? 1.138 3.644 8.535 1.00 87.00 81 LYS A O 1
ATOM 635 N N . THR A 1 82 ? 0.695 5.830 8.267 1.00 84.62 82 THR A N 1
ATOM 636 C CA . THR A 1 82 ? 1.741 6.091 7.266 1.00 84.62 82 THR A CA 1
ATOM 637 C C . THR A 1 82 ? 3.168 5.929 7.804 1.00 84.62 82 THR A C 1
ATOM 639 O O . THR A 1 82 ? 4.091 5.647 7.045 1.00 84.62 82 THR A O 1
ATOM 642 N N . GLU A 1 83 ? 3.349 6.017 9.119 1.00 84.19 83 GLU A N 1
ATOM 643 C CA . GLU A 1 83 ? 4.608 5.763 9.831 1.00 84.19 83 GLU A CA 1
ATOM 644 C C . GLU A 1 83 ? 4.999 4.274 9.910 1.00 84.19 83 GLU A C 1
ATOM 646 O O . GLU A 1 83 ? 6.181 3.944 9.980 1.00 84.19 83 GLU A O 1
ATOM 651 N N . GLU A 1 84 ? 4.023 3.364 9.845 1.00 87.81 84 GLU A N 1
ATOM 652 C CA . GLU A 1 84 ? 4.226 1.908 9.925 1.00 87.81 84 GLU A CA 1
ATOM 653 C C . GLU A 1 84 ? 4.162 1.227 8.540 1.00 87.81 84 GLU A C 1
ATOM 655 O O .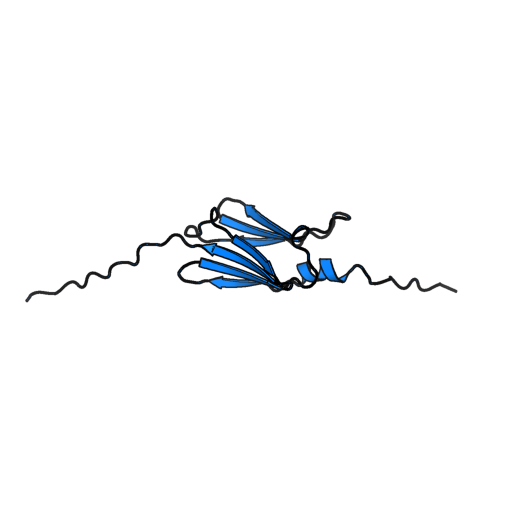 GLU A 1 84 ? 3.972 0.010 8.432 1.00 87.81 84 GLU A O 1
ATOM 660 N N . VAL A 1 85 ? 4.309 2.003 7.460 1.00 89.19 85 VAL A N 1
ATOM 661 C CA . VAL A 1 85 ? 4.255 1.500 6.080 1.00 89.19 85 VAL A CA 1
ATOM 662 C C . VAL A 1 85 ? 5.396 0.523 5.821 1.00 89.19 85 VAL A C 1
ATOM 664 O O . VAL A 1 85 ? 6.566 0.803 6.084 1.00 89.19 85 VAL A O 1
ATOM 667 N N . LYS A 1 86 ? 5.062 -0.628 5.233 1.00 90.69 86 LYS A N 1
ATOM 668 C CA . LYS A 1 86 ? 6.032 -1.642 4.806 1.00 90.69 86 LYS A CA 1
ATOM 669 C C . LYS A 1 86 ? 5.959 -1.819 3.303 1.00 90.69 86 LYS A C 1
ATOM 671 O O . LYS A 1 86 ? 4.885 -2.081 2.772 1.00 90.69 86 LYS A O 1
ATOM 676 N N . ALA A 1 87 ? 7.097 -1.732 2.627 1.00 90.06 87 ALA A N 1
ATOM 677 C CA . ALA A 1 87 ? 7.212 -2.007 1.201 1.00 90.06 87 ALA A CA 1
ATOM 678 C C . ALA A 1 87 ? 8.198 -3.156 0.965 1.00 90.06 87 ALA A C 1
ATOM 680 O O . ALA A 1 87 ? 9.271 -3.198 1.567 1.00 90.06 87 ALA A O 1
ATOM 681 N N . GLY A 1 88 ? 7.838 -4.083 0.083 1.00 90.44 88 GLY A N 1
ATOM 682 C CA . GLY A 1 88 ? 8.691 -5.192 -0.334 1.00 90.44 88 GLY A CA 1
ATOM 683 C C . GLY A 1 88 ? 8.531 -5.455 -1.823 1.00 90.44 88 GLY A C 1
ATOM 684 O O . GLY A 1 88 ? 7.418 -5.414 -2.333 1.00 90.44 88 GLY A O 1
ATOM 685 N N . LEU A 1 89 ? 9.634 -5.711 -2.520 1.00 88.38 89 LEU A N 1
ATOM 686 C CA . LEU A 1 89 ? 9.634 -6.092 -3.931 1.00 88.38 89 LEU A CA 1
ATOM 687 C C . LEU A 1 89 ? 10.125 -7.533 -4.034 1.00 88.38 89 LEU A C 1
ATOM 689 O O . LEU A 1 89 ? 11.296 -7.803 -3.768 1.00 88.38 89 LEU A O 1
ATOM 693 N N . GLU A 1 90 ? 9.235 -8.446 -4.408 1.00 87.56 90 GLU A N 1
ATOM 694 C CA . GLU A 1 90 ? 9.542 -9.873 -4.493 1.00 87.56 90 GLU A CA 1
ATOM 695 C C . GLU A 1 90 ? 9.015 -10.442 -5.809 1.00 87.56 90 GLU A C 1
ATOM 697 O O . GLU A 1 90 ? 7.885 -10.163 -6.199 1.00 87.56 90 GLU A O 1
ATOM 702 N N . ASN A 1 91 ? 9.842 -11.212 -6.525 1.00 86.50 91 ASN A N 1
ATOM 703 C CA . ASN A 1 91 ? 9.492 -11.804 -7.825 1.00 86.50 91 ASN A CA 1
ATOM 704 C C . ASN A 1 91 ? 8.969 -10.792 -8.872 1.00 86.50 91 ASN A C 1
ATOM 706 O O . ASN A 1 91 ? 8.175 -11.145 -9.738 1.00 86.50 91 ASN A O 1
ATOM 710 N N . GLY A 1 92 ? 9.408 -9.529 -8.799 1.00 85.25 92 GLY A N 1
ATOM 711 C CA . GLY A 1 92 ? 8.915 -8.461 -9.674 1.00 85.25 92 GLY A CA 1
ATOM 712 C C . GLY A 1 92 ? 7.538 -7.914 -9.286 1.00 85.25 92 GLY A C 1
ATOM 713 O O . GLY A 1 92 ? 6.915 -7.246 -10.098 1.00 85.25 92 GLY A O 1
ATOM 714 N N . VAL A 1 93 ? 7.051 -8.174 -8.070 1.00 89.62 93 VAL A N 1
ATOM 715 C CA . VAL A 1 93 ? 5.799 -7.612 -7.544 1.00 89.62 93 VAL A CA 1
ATOM 716 C C . VAL A 1 93 ? 6.104 -6.757 -6.320 1.00 89.62 93 VAL A C 1
ATOM 718 O O . VAL A 1 93 ? 6.615 -7.246 -5.309 1.00 89.62 93 VAL A O 1
ATOM 721 N N . LEU A 1 94 ? 5.807 -5.461 -6.404 1.00 89.75 94 LEU A N 1
ATOM 722 C CA . LEU A 1 94 ? 5.925 -4.538 -5.280 1.00 89.75 94 LEU A CA 1
ATOM 723 C C . LEU A 1 94 ? 4.668 -4.649 -4.426 1.00 89.75 94 LEU A C 1
ATOM 725 O O . LEU A 1 94 ? 3.571 -4.381 -4.899 1.00 89.75 94 LEU A O 1
ATOM 729 N N . THR A 1 95 ? 4.825 -5.001 -3.159 1.00 92.56 95 THR A N 1
ATOM 730 C CA . THR A 1 95 ? 3.751 -5.016 -2.170 1.00 92.56 95 THR A CA 1
ATOM 731 C C . THR A 1 95 ? 4.000 -3.917 -1.147 1.00 92.56 95 THR A C 1
ATOM 733 O O . THR A 1 95 ? 5.000 -3.952 -0.432 1.00 92.56 95 THR A O 1
ATOM 736 N N . VAL A 1 96 ? 3.081 -2.958 -1.057 1.00 91.88 96 VAL A N 1
ATOM 737 C CA . VAL A 1 96 ? 3.082 -1.900 -0.042 1.00 91.88 96 VAL A CA 1
ATOM 738 C C . VAL A 1 96 ? 1.908 -2.126 0.899 1.00 91.88 96 VAL A C 1
ATOM 740 O O . VAL A 1 96 ? 0.759 -2.162 0.473 1.00 91.88 96 VAL A O 1
ATOM 743 N N . THR A 1 97 ? 2.190 -2.305 2.183 1.00 92.25 97 THR A N 1
ATOM 744 C CA . THR A 1 97 ? 1.187 -2.508 3.230 1.00 92.25 97 THR A CA 1
ATOM 745 C C . THR A 1 97 ? 1.179 -1.308 4.157 1.00 92.25 97 THR A C 1
ATOM 747 O O . THR A 1 97 ? 2.200 -0.972 4.755 1.00 92.25 97 THR A O 1
ATOM 750 N N . VAL A 1 98 ? 0.013 -0.687 4.283 1.00 91.56 98 VAL A N 1
ATOM 751 C CA . VAL A 1 98 ? -0.243 0.457 5.151 1.00 91.56 98 VAL A CA 1
ATOM 752 C C . VAL A 1 98 ? -1.238 0.019 6.223 1.00 91.56 98 VAL A C 1
ATOM 754 O O . VAL A 1 98 ? -2.431 -0.094 5.924 1.00 91.56 98 VAL A O 1
ATOM 757 N N . PRO A 1 99 ? -0.790 -0.289 7.448 1.00 90.00 99 PRO A N 1
ATOM 758 C CA . PRO A 1 99 ? -1.699 -0.702 8.507 1.00 90.00 99 PRO A CA 1
ATOM 759 C C . PRO A 1 99 ? -2.684 0.419 8.837 1.00 90.00 99 PRO A C 1
ATOM 761 O O . PRO A 1 99 ? -2.360 1.604 8.756 1.00 90.00 99 PRO A O 1
ATOM 764 N N . LYS A 1 100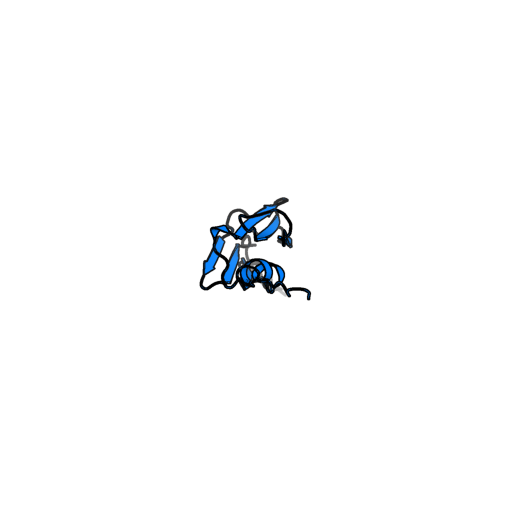 ? -3.910 0.043 9.185 1.00 87.50 100 LYS A N 1
ATOM 765 C CA . LYS A 1 100 ? -4.917 0.964 9.698 1.00 87.50 100 LYS A CA 1
ATOM 766 C C . LYS A 1 100 ? -4.733 1.102 11.208 1.00 87.50 100 LYS A C 1
ATOM 768 O O . LYS A 1 100 ? -4.332 0.162 11.891 1.00 87.50 100 LYS A O 1
ATOM 773 N N . ALA A 1 101 ? -5.017 2.280 11.740 1.00 78.94 101 ALA A N 1
ATOM 774 C CA . ALA A 1 101 ? -5.243 2.470 13.154 1.00 78.94 101 ALA A CA 1
ATOM 775 C C . ALA A 1 101 ? -6.445 1.606 13.539 1.00 78.94 101 ALA A C 1
ATOM 777 O O . ALA A 1 101 ? -7.510 1.724 12.935 1.00 78.94 101 ALA A O 1
ATOM 778 N N . GLU A 1 102 ? -6.257 0.704 14.504 1.00 66.62 102 GLU A N 1
ATOM 779 C CA . GLU A 1 102 ? -7.357 -0.066 15.070 1.00 66.62 102 GLU A CA 1
ATOM 780 C C . GLU A 1 102 ? -8.354 0.904 15.710 1.00 66.62 102 GLU A C 1
ATOM 782 O O . GLU A 1 102 ? -8.199 1.337 16.855 1.00 66.62 102 GLU A O 1
ATOM 787 N N . GLU A 1 103 ? -9.402 1.252 14.970 1.00 56.78 103 GLU A N 1
ATOM 788 C CA . GLU A 1 103 ? -10.618 1.761 15.575 1.00 56.78 103 GLU A CA 1
ATOM 789 C C . GLU A 1 103 ? -11.172 0.610 16.403 1.00 56.78 103 GLU A C 1
ATOM 791 O O . GLU A 1 103 ? -11.618 -0.403 15.859 1.00 56.78 103 GLU A O 1
ATOM 796 N N . LYS A 1 104 ? -11.047 0.729 17.731 1.00 51.09 104 LYS A N 1
ATOM 797 C CA . LYS A 1 104 ? -11.641 -0.193 18.701 1.00 51.09 104 LYS A CA 1
ATOM 798 C C . LYS A 1 104 ? -13.010 -0.598 18.174 1.00 51.09 104 LYS A C 1
ATOM 800 O O . LYS A 1 104 ? -13.886 0.263 18.083 1.00 51.09 104 LYS A O 1
ATOM 805 N N . LYS A 1 105 ? -13.167 -1.875 17.794 1.00 55.12 105 LYS A N 1
ATOM 806 C CA . LYS A 1 105 ? -14.455 -2.426 17.352 1.00 55.12 105 LYS A CA 1
ATOM 807 C C . LYS A 1 105 ? -15.524 -1.850 18.274 1.00 55.12 105 LYS A C 1
ATOM 809 O O . LYS A 1 105 ? -15.339 -1.976 19.488 1.00 55.12 105 LYS A O 1
ATOM 814 N N . PRO A 1 106 ? -16.585 -1.205 17.759 1.00 58.25 106 PRO A N 1
ATOM 815 C CA . PRO A 1 106 ? -17.655 -0.769 18.630 1.00 58.25 106 PRO A CA 1
ATOM 816 C C . PRO A 1 106 ? -18.152 -2.023 19.348 1.00 58.25 106 PRO A C 1
ATOM 818 O O . PRO A 1 106 ? -18.698 -2.930 18.720 1.00 58.25 106 PRO A O 1
ATOM 821 N N . GLU A 1 107 ? -17.872 -2.125 20.649 1.00 61.44 107 GLU A N 1
ATOM 822 C CA . GLU A 1 107 ? -18.500 -3.117 21.506 1.00 61.44 107 GLU A CA 1
ATOM 823 C C . GLU A 1 107 ? -19.990 -2.813 21.429 1.00 61.44 107 GLU A C 1
ATOM 825 O O . GLU A 1 107 ? -20.477 -1.846 22.020 1.00 61.44 107 GLU A O 1
ATOM 830 N N . VAL A 1 108 ? -20.704 -3.588 20.616 1.00 68.06 108 VAL A N 1
ATOM 831 C CA . VAL A 1 108 ? -22.153 -3.502 20.506 1.00 68.06 108 VAL A CA 1
ATOM 832 C C . VAL A 1 108 ? -22.700 -3.944 21.856 1.00 68.06 108 VAL A C 1
ATOM 834 O O . VAL A 1 108 ? -22.866 -5.132 22.123 1.00 68.06 108 VAL A O 1
ATOM 837 N N . LYS A 1 109 ? -22.927 -2.980 22.749 1.00 71.19 109 LYS A N 1
ATOM 838 C CA . LYS A 1 109 ? -23.637 -3.222 23.999 1.00 71.19 109 LYS A CA 1
ATOM 839 C C . LYS A 1 109 ? -25.102 -3.428 23.647 1.00 71.19 109 LYS A C 1
ATOM 841 O O . LYS A 1 109 ? -25.799 -2.477 23.300 1.00 71.19 109 LYS A O 1
ATOM 846 N N . ALA A 1 110 ? -25.550 -4.677 23.700 1.00 77.19 110 ALA A N 1
ATOM 847 C CA . ALA A 1 110 ? -26.969 -4.989 23.661 1.00 77.19 110 ALA A CA 1
ATOM 848 C C . ALA A 1 110 ? -27.650 -4.291 24.849 1.00 77.19 110 ALA A C 1
ATOM 850 O O . ALA A 1 110 ? -27.208 -4.438 25.988 1.00 77.19 110 ALA A O 1
ATOM 851 N N . ILE A 1 111 ? -28.686 -3.499 24.576 1.00 80.50 111 ILE A N 1
ATOM 852 C CA . ILE A 1 111 ? -29.521 -2.896 25.615 1.00 80.50 111 ILE A CA 1
ATOM 853 C C . ILE A 1 111 ? -30.761 -3.777 25.756 1.00 80.50 111 ILE A C 1
ATOM 855 O O . ILE A 1 111 ? -31.543 -3.899 24.814 1.00 80.50 111 ILE A O 1
ATOM 859 N N . GLU A 1 112 ? -30.924 -4.406 26.919 1.00 79.25 112 GLU A N 1
ATOM 860 C CA . GLU A 1 112 ? -32.157 -5.107 27.277 1.00 79.25 112 GLU A CA 1
ATOM 861 C C . GLU A 1 112 ? -33.255 -4.088 27.607 1.00 79.25 112 GLU A C 1
ATOM 863 O O . GLU A 1 112 ? -33.046 -3.161 28.391 1.00 79.25 112 GLU A O 1
ATOM 868 N N . ILE A 1 113 ? -34.432 -4.251 26.999 1.00 76.88 113 ILE A N 1
ATOM 869 C CA . ILE A 1 113 ? -35.617 -3.449 27.314 1.00 76.88 113 ILE A CA 1
ATOM 870 C C . ILE A 1 113 ? -36.375 -4.185 28.423 1.00 76.88 113 ILE A C 1
ATOM 872 O O . ILE A 1 113 ? -36.957 -5.239 28.174 1.00 76.88 113 ILE A O 1
ATOM 876 N N . SER A 1 114 ? -36.360 -3.646 29.643 1.00 80.25 114 SER A N 1
ATOM 877 C CA . SER A 1 114 ? -37.185 -4.142 30.751 1.00 80.25 114 SER A CA 1
ATOM 878 C C . SER A 1 114 ? -38.609 -3.589 30.642 1.00 80.25 114 SER A C 1
ATOM 880 O O . SER A 1 114 ? -38.775 -2.370 30.538 1.00 80.25 114 SER A O 1
ATOM 882 N N . GLY A 1 115 ? -39.607 -4.477 30.669 1.00 71.31 115 GLY A N 1
ATOM 883 C CA . GLY A 1 115 ? -41.031 -4.148 30.814 1.00 71.31 115 GLY A CA 1
ATOM 884 C C . GLY A 1 115 ? -41.523 -4.281 32.248 1.00 71.31 115 GLY A C 1
ATOM 885 O O . GLY A 1 115 ? -40.839 -4.966 33.042 1.00 71.31 115 GLY A O 1
#

Mean predicted aligned error: 11.88 Å

Solvent-accessible surface area (backbone atoms only — not comparable to full-atom values): 7177 Å² total; per-residue (Å²): 138,82,81,82,80,75,8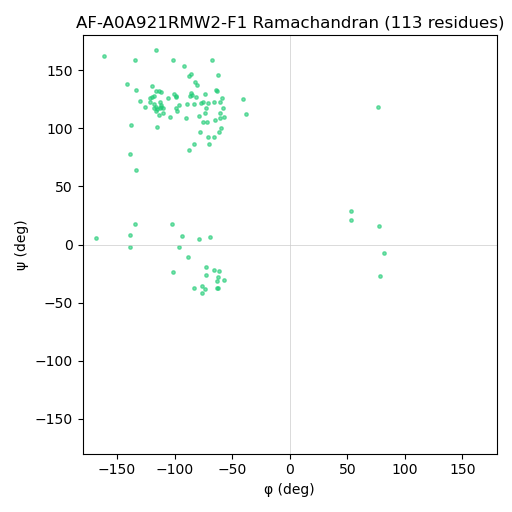0,82,86,82,74,64,63,48,64,48,24,52,70,66,36,53,68,50,79,44,80,54,96,60,28,39,39,36,38,31,51,27,58,82,54,53,72,91,33,50,45,79,48,71,45,96,81,40,30,42,36,42,34,46,50,74,100,71,77,93,84,72,80,49,66,49,76,44,83,50,60,90,55,45,35,67,89,66,52,46,76,48,74,54,98,29,32,37,39,36,39,31,37,36,58,80,70,73,73,80,78,80,75,83,78,83,83,84,131

Foldseek 3Di:
DDDDDDPPPPPPQQLVLLVPWDWDWDDDLWKIKIKTQRAPADPVQWDWDDPPNFKIWIWGHDPDDDDDTPIDIDGHDPQWDRVPWDWDQDNRMIMIITTGNPPPDPPPPDDDDDD

InterPro domains:
  IPR002068 Alpha crystallin/Hsp20 domain [PF00011] (24-114)
  IPR002068 Alpha crystallin/Hsp20 domain [PS01031] (14-115)
  IPR008978 HSP20-like chaperone [G3DSA:2.60.40.790] (1-115)
  IPR008978 HSP20-like chaperone [SSF49764] (8-115)
  IPR031107 Small heat shock protein [PTHR11527] (8-114)

pLDDT: mean 74.95, std 16.12, range [36.22, 92.56]

Secondary structure (DSSP, 8-state):
---------SSSHHHHHHHT--EEEEE-SSEEEEEEE-TT--GGGEEEEEETTTEEEEEE--SS-S---EEEEEEPPTTB-GGG-EEEEETTEEEEEEEBP--------------

Sequence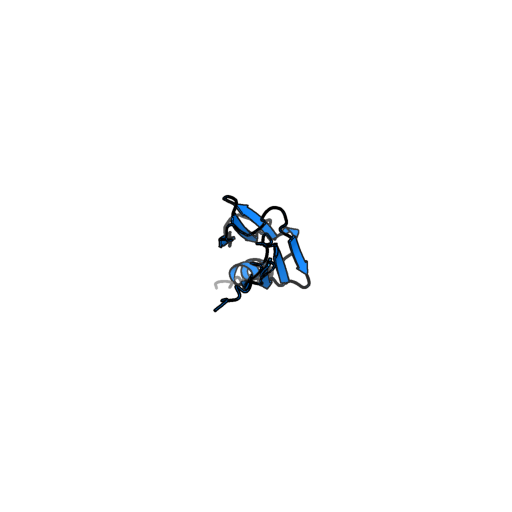 (115 aa):
MFRSIVPSASGDSETAAFANARIDWKETPEAHVFKADLPGVKKEEVKVEVEDGNVLVISGQRSREKEDKNDKRFALPENAKTEEVKAGLENGVLTVTVPKAEEKKPEVKAIEISG

Nearest PDB structures (foldseek):
  1gme-assembly1_A  TM=6.516E-01  e=2.321E-12  Triticum aestivum
  3aac-assembly1_B  TM=7.590E-01  e=1.321E-05  Sulfurisphaera tokodaii str. 7
  3aab-assembly1_A  TM=7.127E-01  e=2.884E-05  Sulfurisphaera tokodaii str. 7
  4ylb-assembly1_C  TM=6.655E-01  e=5.036E-05  Saccharolobus solfataricus 98/2
  4ylc-assembly1_C  TM=7.213E-01  e=7.316E-04  Saccharolobus solfataricus 98/2